Protei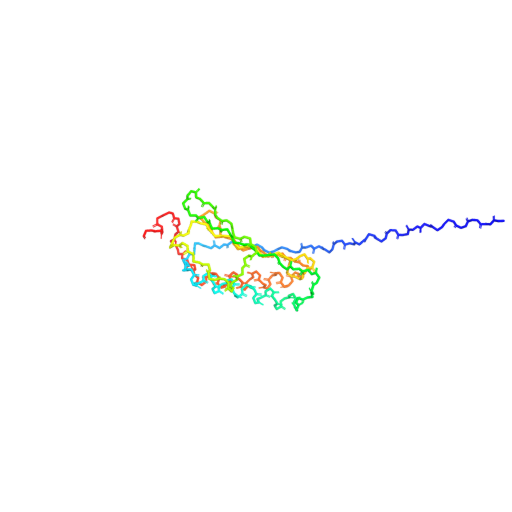n AF-A0A2V5Z6Z8-F1 (afdb_monomer)

Secondary structure (DSSP, 8-state):
---------------PPPEEEEEE---B---HHHHHHHHHHHHHHHHHHH-S--TT---EEEEEEEETTEEEEEET--TTS-----S--SEEEEEEE-SSSSS-EEEEEEESS-EEEEEEES-HHHHHHHHHHHHHHHHTTB-S--SGGGG-

Sequence (152 aa):
MSICLSLPTTSLTAKNAEFSANRTLPPLKLSAADLDTILRKTQTLVAAANGPANNEESARESVKLGVRRYEIEIPHFSLASSVAFPKELFKFSYTYYRPDRPISSVTIDLGDYSRRVSVTGEVEDQVKATSTLIEKDLLRFSTTIGGASFRR

Structure (mmCIF, N/CA/C/O backbone):
data_AF-A0A2V5Z6Z8-F1
#
_entry.id   AF-A0A2V5Z6Z8-F1
#
loop_
_atom_site.group_PDB
_atom_site.id
_atom_site.type_symbol
_atom_site.label_atom_id
_atom_site.label_alt_id
_atom_site.label_comp_id
_atom_site.label_asym_id
_atom_site.label_entity_id
_atom_site.label_seq_id
_atom_site.pdbx_PDB_ins_code
_atom_site.Cartn_x
_atom_site.Cartn_y
_atom_site.Cartn_z
_atom_site.occupancy
_atom_site.B_iso_or_equiv
_atom_site.auth_seq_id
_atom_site.auth_comp_id
_atom_site.auth_asym_id
_atom_site.auth_atom_id
_atom_site.pdbx_PDB_model_num
ATOM 1 N N . MET A 1 1 ? 52.593 -27.904 -31.563 1.00 38.50 1 MET A N 1
ATOM 2 C CA . MET A 1 1 ? 51.315 -27.960 -30.823 1.00 38.50 1 MET A CA 1
ATOM 3 C C . MET A 1 1 ? 51.170 -26.654 -30.060 1.00 38.50 1 MET A C 1
ATOM 5 O O . MET A 1 1 ? 52.031 -26.371 -29.243 1.00 38.50 1 MET A O 1
ATOM 9 N N . SER A 1 2 ? 50.176 -25.828 -30.395 1.00 45.59 2 SER A N 1
ATOM 10 C CA . SER A 1 2 ? 49.919 -24.534 -29.745 1.00 45.59 2 SER A CA 1
ATOM 11 C C . SER A 1 2 ? 48.602 -24.645 -28.984 1.00 45.59 2 SER A C 1
ATOM 13 O O . SER A 1 2 ? 47.593 -25.018 -29.579 1.00 45.59 2 SER A O 1
ATOM 15 N N . ILE A 1 3 ? 48.631 -24.411 -27.674 1.00 46.84 3 ILE A N 1
ATOM 16 C CA . ILE A 1 3 ? 47.461 -24.507 -26.798 1.00 46.84 3 ILE A CA 1
ATOM 17 C C . ILE A 1 3 ? 46.995 -23.076 -26.532 1.00 46.84 3 ILE A C 1
ATOM 19 O O . ILE A 1 3 ? 47.630 -22.342 -25.778 1.00 46.84 3 ILE A O 1
ATOM 23 N N . CYS A 1 4 ? 45.905 -22.663 -27.174 1.00 41.84 4 CYS A N 1
ATOM 24 C CA . CYS A 1 4 ? 45.241 -21.404 -26.860 1.00 41.84 4 CYS A CA 1
ATOM 25 C C . CYS A 1 4 ? 44.374 -21.605 -25.610 1.00 41.84 4 CYS A C 1
ATOM 27 O O . CYS A 1 4 ? 43.340 -22.266 -25.671 1.00 41.84 4 CYS A O 1
ATOM 29 N N . LEU A 1 5 ? 44.793 -21.035 -24.479 1.00 45.19 5 LEU A N 1
ATOM 30 C CA . LEU A 1 5 ? 43.937 -20.872 -23.305 1.00 45.19 5 LEU A CA 1
ATOM 31 C C . LEU A 1 5 ? 42.966 -19.714 -23.562 1.00 45.19 5 LEU A C 1
ATOM 33 O O . LEU A 1 5 ? 43.347 -18.548 -23.509 1.00 45.19 5 LEU A O 1
ATOM 37 N N . SER A 1 6 ? 41.707 -20.033 -23.848 1.00 50.88 6 SER A N 1
ATOM 38 C CA . SER A 1 6 ? 40.616 -19.059 -23.831 1.00 50.88 6 SER A CA 1
ATOM 39 C C . SER A 1 6 ? 40.178 -18.810 -22.386 1.00 50.88 6 SER A C 1
ATOM 41 O O . SER A 1 6 ? 39.690 -19.727 -21.723 1.00 50.88 6 SER A O 1
ATOM 43 N N . LEU A 1 7 ? 40.338 -17.576 -21.901 1.00 50.09 7 LEU A N 1
ATOM 44 C CA . LEU A 1 7 ? 39.720 -17.123 -20.655 1.00 50.09 7 LEU A CA 1
ATOM 45 C C . LEU A 1 7 ? 38.202 -16.987 -20.872 1.00 50.09 7 LEU A C 1
ATOM 47 O O . LEU A 1 7 ? 37.801 -16.277 -21.796 1.00 50.09 7 LEU A O 1
ATOM 51 N N . PRO A 1 8 ? 37.346 -17.598 -20.036 1.00 51.41 8 PRO A N 1
ATOM 52 C CA . PRO A 1 8 ? 35.931 -17.271 -20.038 1.00 51.41 8 PRO A CA 1
ATOM 53 C C . PRO A 1 8 ? 35.753 -15.875 -19.434 1.00 51.41 8 PRO A C 1
ATOM 55 O O . PRO A 1 8 ? 36.027 -15.649 -18.256 1.00 51.41 8 PRO A O 1
ATOM 58 N N . THR A 1 9 ? 35.288 -14.925 -20.241 1.00 52.84 9 THR A N 1
ATOM 59 C CA . THR A 1 9 ? 34.703 -13.678 -19.752 1.00 52.84 9 THR A CA 1
ATOM 60 C C . THR A 1 9 ? 33.433 -14.031 -18.987 1.00 52.84 9 THR A C 1
ATOM 62 O O . THR A 1 9 ? 32.381 -14.292 -19.567 1.00 52.84 9 THR A O 1
ATOM 65 N N . THR A 1 10 ? 33.526 -14.065 -17.661 1.00 52.34 10 THR A N 1
ATOM 66 C CA . THR A 1 10 ? 32.354 -14.063 -16.791 1.00 52.34 10 THR A CA 1
ATOM 67 C C . THR A 1 10 ? 31.644 -12.729 -16.988 1.00 52.34 10 THR A C 1
ATOM 69 O O . THR A 1 10 ? 32.071 -11.688 -16.493 1.00 52.34 10 THR A O 1
ATOM 72 N N . SER A 1 11 ? 30.569 -12.741 -17.772 1.00 46.19 11 SER A N 1
ATOM 73 C CA . SER A 1 11 ? 29.634 -11.625 -17.817 1.00 46.19 11 SER A CA 1
ATOM 74 C C . SER A 1 11 ? 29.017 -11.514 -16.422 1.00 46.19 11 SER A C 1
ATOM 76 O O . SER A 1 11 ? 28.188 -12.338 -16.039 1.00 46.19 11 SER A O 1
ATOM 78 N N . LEU A 1 12 ? 29.485 -10.556 -15.614 1.00 43.97 12 LEU A N 1
ATOM 79 C CA . LEU A 1 12 ? 28.730 -10.115 -14.448 1.00 43.97 12 LEU A CA 1
ATOM 80 C C . LEU A 1 12 ? 27.456 -9.476 -14.996 1.00 43.97 12 LEU A C 1
ATOM 82 O O . LEU A 1 12 ? 27.483 -8.338 -15.464 1.00 43.97 12 LEU A O 1
ATOM 86 N N . THR A 1 13 ? 26.347 -10.208 -14.958 1.00 44.66 13 THR A N 1
ATOM 87 C CA . THR A 1 13 ? 25.015 -9.630 -15.091 1.00 44.66 13 THR A CA 1
ATOM 88 C C . THR A 1 13 ? 24.890 -8.580 -13.994 1.00 44.66 13 THR A C 1
ATOM 90 O O . THR A 1 13 ? 24.782 -8.906 -12.811 1.00 44.66 13 THR A O 1
ATOM 93 N N . ALA A 1 14 ? 24.994 -7.307 -14.374 1.00 48.88 14 ALA A N 1
ATOM 94 C CA . ALA A 1 14 ? 24.687 -6.204 -13.486 1.00 48.88 14 ALA A CA 1
ATOM 95 C C . ALA A 1 14 ? 23.244 -6.410 -13.023 1.00 48.88 14 ALA A C 1
ATOM 97 O O . ALA A 1 14 ? 22.315 -6.339 -13.823 1.00 48.88 14 ALA A O 1
ATOM 98 N N . LYS A 1 15 ? 23.058 -6.740 -11.743 1.00 57.50 15 LYS A N 1
ATOM 99 C CA . LYS A 1 15 ? 21.736 -6.725 -11.128 1.00 57.50 15 LYS A CA 1
ATOM 100 C C . LYS A 1 15 ? 21.236 -5.288 -11.268 1.00 57.50 15 LYS A C 1
ATOM 102 O O . LYS A 1 15 ? 21.865 -4.388 -10.709 1.00 57.50 15 LYS A O 1
ATOM 107 N N . ASN A 1 16 ? 20.200 -5.069 -12.078 1.00 65.38 16 ASN A N 1
ATOM 108 C CA . ASN A 1 16 ? 19.629 -3.740 -12.280 1.00 65.38 16 ASN A CA 1
ATOM 109 C C . ASN A 1 16 ? 19.346 -3.115 -10.907 1.00 65.38 16 ASN A C 1
ATOM 111 O O . ASN A 1 16 ? 18.861 -3.793 -9.998 1.00 65.38 16 ASN A O 1
ATOM 115 N N . ALA A 1 17 ? 19.725 -1.849 -10.727 1.00 81.00 17 ALA A N 1
ATOM 116 C CA . ALA A 1 17 ? 19.491 -1.157 -9.468 1.00 81.00 17 ALA A CA 1
ATOM 117 C C . ALA A 1 17 ? 17.977 -1.072 -9.220 1.00 81.00 17 ALA A C 1
ATOM 119 O O . ALA A 1 17 ? 17.242 -0.540 -10.047 1.00 81.00 17 ALA A O 1
ATOM 120 N N . GLU A 1 18 ? 17.512 -1.614 -8.095 1.00 91.81 18 GLU A N 1
ATOM 121 C CA . GLU A 1 18 ? 16.108 -1.521 -7.703 1.00 91.81 18 GLU A CA 1
ATOM 122 C C . GLU A 1 18 ? 15.841 -0.132 -7.114 1.00 91.81 18 GLU A C 1
ATOM 124 O O . GLU A 1 18 ? 16.516 0.314 -6.181 1.00 91.81 18 GLU A O 1
ATOM 129 N N . PHE A 1 19 ? 14.847 0.562 -7.658 1.00 97.06 19 PHE A N 1
ATOM 130 C CA . PHE A 1 19 ? 14.395 1.850 -7.155 1.00 97.06 19 PHE A CA 1
ATOM 131 C C . PHE A 1 19 ? 13.370 1.650 -6.045 1.00 97.06 19 PHE A C 1
ATOM 133 O O . PHE A 1 19 ? 12.576 0.712 -6.076 1.00 97.06 19 PHE A O 1
ATOM 140 N N . SER A 1 20 ? 13.348 2.567 -5.077 1.00 97.19 20 SER A N 1
ATOM 141 C CA . SER A 1 20 ? 12.385 2.563 -3.976 1.00 97.19 20 SER A CA 1
ATOM 142 C C . SER A 1 20 ? 11.800 3.953 -3.758 1.00 97.19 20 SER A C 1
ATOM 144 O O . SER A 1 20 ? 12.526 4.947 -3.721 1.00 97.19 20 SER A O 1
ATOM 146 N N . ALA A 1 21 ? 10.485 4.020 -3.568 1.00 98.12 21 ALA A N 1
ATOM 147 C CA . ALA A 1 21 ? 9.779 5.220 -3.148 1.00 98.12 21 ALA A CA 1
ATOM 148 C C . ALA A 1 21 ? 8.956 4.935 -1.889 1.00 98.12 21 ALA A C 1
ATOM 150 O O . ALA A 1 21 ? 8.103 4.048 -1.875 1.00 98.12 21 ALA A O 1
ATOM 151 N N . ASN A 1 22 ? 9.196 5.730 -0.845 1.00 97.69 22 ASN A N 1
ATOM 152 C CA . ASN A 1 22 ? 8.501 5.649 0.435 1.00 97.69 22 ASN A CA 1
ATOM 153 C C . ASN A 1 22 ? 7.699 6.928 0.677 1.00 97.69 22 ASN A C 1
ATOM 155 O O . ASN A 1 22 ? 8.241 8.030 0.585 1.00 97.69 22 ASN A O 1
ATOM 159 N N . ARG A 1 23 ? 6.421 6.780 1.020 1.00 97.31 23 ARG A N 1
ATOM 160 C CA . ARG A 1 23 ? 5.497 7.880 1.317 1.00 97.31 23 ARG A CA 1
ATOM 161 C C . ARG A 1 23 ? 4.920 7.688 2.706 1.00 97.31 23 ARG A C 1
ATOM 163 O O . ARG A 1 23 ? 4.251 6.689 2.955 1.00 97.31 23 ARG A O 1
ATOM 170 N N . THR A 1 24 ? 5.192 8.621 3.609 1.00 96.44 24 THR A N 1
ATOM 171 C CA . THR A 1 24 ? 4.606 8.624 4.955 1.00 96.44 24 THR A CA 1
ATOM 172 C C . THR A 1 24 ? 3.290 9.382 4.923 1.00 96.44 24 THR A C 1
ATOM 174 O O . THR A 1 24 ? 3.212 10.466 4.353 1.00 96.44 24 THR A O 1
ATOM 177 N N . LEU A 1 25 ? 2.263 8.827 5.557 1.00 94.50 25 LEU A N 1
ATOM 178 C CA . LEU A 1 25 ? 0.904 9.344 5.493 1.00 94.50 25 LEU A CA 1
ATOM 179 C C . LEU A 1 25 ? 0.464 9.957 6.835 1.00 94.50 25 LEU A C 1
ATOM 181 O O . LEU A 1 25 ? 0.857 9.478 7.910 1.00 94.50 25 LEU A O 1
ATOM 185 N N . PRO A 1 26 ?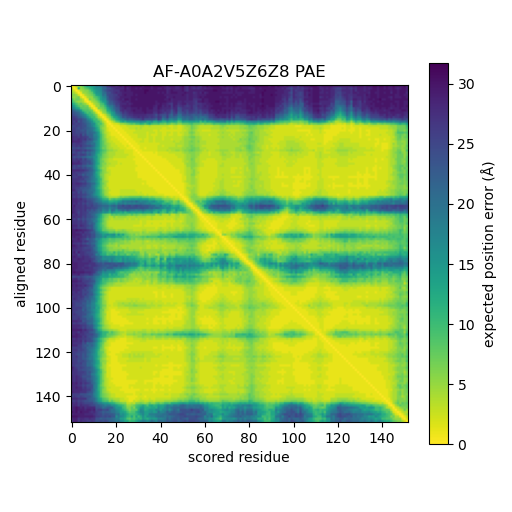 -0.403 10.986 6.800 1.00 92.25 26 PRO A N 1
ATOM 186 C CA . PRO A 1 26 ? -1.086 11.479 7.991 1.00 92.25 26 PRO A CA 1
ATOM 187 C C . PRO A 1 26 ? -2.025 10.402 8.570 1.00 92.25 26 PRO A C 1
ATOM 189 O O . PRO A 1 26 ? -2.208 9.340 7.969 1.00 92.25 26 PRO A O 1
ATOM 192 N N . PRO A 1 27 ? -2.626 10.629 9.751 1.00 89.69 27 PRO A N 1
ATOM 193 C CA . PRO A 1 27 ? -3.717 9.786 10.233 1.00 89.69 27 PRO A CA 1
ATOM 194 C C . PRO A 1 27 ? -4.824 9.643 9.177 1.00 89.69 27 PRO A C 1
ATOM 196 O O . PRO A 1 27 ? -5.151 10.612 8.491 1.00 89.69 27 PRO A O 1
ATOM 199 N N . LEU A 1 28 ? -5.382 8.437 9.041 1.00 89.25 28 LEU A N 1
ATOM 200 C CA . LEU A 1 28 ? -6.397 8.108 8.035 1.00 89.25 28 LEU A CA 1
ATOM 201 C C . LEU A 1 28 ? -7.671 7.569 8.698 1.00 89.25 28 LEU A C 1
ATOM 203 O O . LEU A 1 28 ? -7.592 6.846 9.693 1.00 89.25 28 LEU A O 1
ATOM 207 N N . LYS A 1 29 ? -8.833 7.860 8.103 1.00 87.88 29 LYS A N 1
ATOM 208 C CA . LYS A 1 29 ? -10.131 7.265 8.445 1.00 87.88 29 LYS A CA 1
ATOM 209 C C . LYS A 1 29 ? -10.665 6.477 7.256 1.00 87.88 29 LYS A C 1
ATOM 211 O O . LYS A 1 29 ? -11.155 7.065 6.300 1.00 87.88 29 LYS A O 1
ATOM 216 N N . LEU A 1 30 ? -10.579 5.155 7.332 1.00 87.44 30 LEU A N 1
ATOM 217 C CA . LEU A 1 30 ? -10.949 4.254 6.244 1.00 87.44 30 LEU A CA 1
ATOM 218 C C . LEU A 1 30 ? -11.981 3.244 6.735 1.00 87.44 30 LEU A C 1
ATOM 220 O O . LEU A 1 30 ? -11.814 2.658 7.805 1.00 87.44 30 LEU A O 1
ATOM 224 N N . SER A 1 31 ? -13.027 3.019 5.946 1.00 87.06 31 SER A N 1
ATOM 225 C CA . SER A 1 31 ? -13.869 1.834 6.088 1.00 87.06 31 SER A CA 1
ATOM 226 C C . SER A 1 31 ? -13.221 0.624 5.402 1.00 87.06 31 SER A C 1
ATOM 228 O O . SER A 1 31 ? -12.295 0.758 4.600 1.00 87.06 31 SER A O 1
ATOM 230 N N . ALA A 1 32 ? -13.742 -0.575 5.668 1.00 83.38 32 ALA A N 1
ATOM 231 C CA . ALA A 1 32 ? -13.315 -1.780 4.955 1.00 83.38 32 ALA A CA 1
ATOM 232 C C . ALA A 1 32 ? -13.564 -1.684 3.434 1.00 83.38 32 ALA A C 1
ATOM 234 O O . ALA A 1 32 ? -12.770 -2.194 2.649 1.00 83.38 32 ALA A O 1
ATOM 235 N N . ALA A 1 33 ? -14.633 -0.997 3.014 1.00 85.50 33 ALA A N 1
ATOM 236 C CA . ALA A 1 33 ? -14.948 -0.791 1.600 1.00 85.50 33 ALA A CA 1
ATOM 237 C C . ALA A 1 33 ? -13.975 0.191 0.923 1.00 85.50 33 ALA A C 1
ATOM 239 O O . ALA A 1 33 ? -13.577 -0.020 -0.225 1.00 85.50 33 ALA A O 1
ATOM 240 N N . ASP A 1 34 ? -13.550 1.235 1.643 1.00 89.19 34 ASP A N 1
ATOM 241 C CA . ASP A 1 34 ? -12.527 2.165 1.148 1.00 89.19 34 ASP A CA 1
ATOM 242 C C . ASP A 1 34 ? -11.203 1.433 0.935 1.00 89.19 34 ASP A C 1
ATOM 244 O O . ASP A 1 34 ? -10.546 1.605 -0.090 1.00 89.19 34 ASP A O 1
ATOM 248 N N . LEU A 1 35 ? -10.842 0.565 1.883 1.00 89.31 35 LEU A N 1
ATOM 249 C CA . LEU A 1 35 ? -9.644 -0.256 1.805 1.00 89.31 35 LEU A CA 1
ATOM 250 C C . LEU A 1 35 ? -9.693 -1.241 0.626 1.00 89.31 35 LEU A C 1
ATOM 252 O O . LEU A 1 35 ? -8.738 -1.291 -0.142 1.00 89.31 35 LEU A O 1
ATOM 256 N N . ASP A 1 36 ? -10.801 -1.965 0.430 1.00 87.56 36 ASP A N 1
ATOM 257 C CA . ASP A 1 36 ? -10.994 -2.835 -0.744 1.00 87.56 36 ASP A CA 1
ATOM 258 C C . ASP A 1 36 ? -10.836 -2.044 -2.053 1.00 87.56 36 ASP A C 1
ATOM 260 O O . ASP A 1 36 ? -10.117 -2.460 -2.963 1.00 87.56 36 ASP A O 1
ATOM 264 N N . THR A 1 37 ? -11.417 -0.844 -2.113 1.00 90.62 37 THR A N 1
ATOM 265 C CA . THR A 1 37 ? -11.286 0.052 -3.269 1.00 90.62 37 THR A CA 1
ATOM 266 C C . THR A 1 37 ? -9.831 0.455 -3.515 1.00 90.62 37 THR A C 1
ATOM 268 O O . THR A 1 37 ? -9.370 0.415 -4.658 1.00 90.62 37 THR A O 1
ATOM 271 N N . ILE A 1 38 ? -9.092 0.829 -2.465 1.00 93.69 38 ILE A N 1
ATOM 272 C CA . ILE A 1 38 ? -7.668 1.179 -2.560 1.00 93.69 38 ILE A CA 1
ATOM 273 C C . ILE A 1 38 ? -6.868 -0.011 -3.088 1.00 93.69 38 ILE A C 1
ATOM 275 O O . ILE A 1 38 ? -6.111 0.152 -4.041 1.00 93.69 38 ILE A O 1
ATOM 279 N N . LEU A 1 39 ? -7.075 -1.211 -2.541 1.00 92.94 39 LEU A N 1
ATOM 280 C CA . LEU A 1 39 ? -6.348 -2.409 -2.962 1.00 92.94 39 LEU A CA 1
ATOM 281 C C . LEU A 1 39 ? -6.629 -2.768 -4.428 1.00 92.94 39 LEU A C 1
ATOM 283 O O . LEU A 1 39 ? -5.689 -3.050 -5.170 1.00 92.94 39 LEU A O 1
ATOM 287 N N . ARG A 1 40 ? -7.886 -2.677 -4.891 1.00 91.75 40 ARG A N 1
ATOM 288 C CA . ARG A 1 40 ? -8.237 -2.932 -6.305 1.00 91.75 40 ARG A CA 1
ATOM 289 C C . ARG A 1 40 ? -7.542 -1.955 -7.243 1.00 91.75 40 ARG A C 1
ATOM 291 O O . ARG A 1 40 ? -7.040 -2.342 -8.301 1.00 91.75 40 ARG A O 1
ATOM 298 N N . LYS A 1 41 ? -7.492 -0.680 -6.857 1.00 94.56 41 LYS A N 1
ATOM 299 C CA . LYS A 1 41 ? -6.771 0.335 -7.625 1.00 94.56 41 LYS A CA 1
ATOM 300 C C . LYS A 1 41 ? -5.271 0.084 -7.613 1.00 94.56 41 LYS A C 1
ATOM 302 O O . LYS A 1 41 ? -4.657 0.158 -8.670 1.00 94.56 41 LYS A O 1
ATOM 307 N N . THR A 1 42 ? -4.689 -0.263 -6.466 1.00 95.31 42 THR A N 1
ATOM 308 C CA . THR A 1 42 ? -3.276 -0.640 -6.365 1.00 95.31 42 THR A CA 1
ATOM 309 C C . THR A 1 42 ? -2.952 -1.799 -7.304 1.00 95.31 42 THR A C 1
ATOM 311 O O . THR A 1 42 ? -2.026 -1.674 -8.099 1.00 95.31 42 THR A O 1
ATOM 314 N N . GLN A 1 43 ? -3.744 -2.874 -7.302 1.00 92.81 43 GLN A N 1
ATOM 315 C CA . GLN A 1 43 ? -3.570 -3.989 -8.241 1.00 92.81 43 GLN A CA 1
ATOM 316 C C . GLN A 1 43 ? -3.683 -3.543 -9.703 1.00 92.81 43 GLN A C 1
ATOM 318 O O . GLN A 1 43 ? -2.876 -3.951 -10.533 1.00 92.81 43 GLN A O 1
ATOM 323 N N . THR A 1 44 ? -4.636 -2.661 -10.020 1.00 93.31 44 THR A N 1
ATOM 324 C CA . THR A 1 44 ? -4.795 -2.105 -11.374 1.00 93.31 44 THR A CA 1
ATOM 325 C C . THR A 1 44 ? -3.561 -1.308 -11.807 1.00 93.31 44 THR A C 1
ATOM 327 O O . THR A 1 44 ? -3.093 -1.470 -12.931 1.00 93.31 44 THR A O 1
ATOM 330 N N . LEU A 1 45 ? -3.001 -0.478 -10.919 1.00 95.69 45 LEU A N 1
ATOM 331 C CA . LEU A 1 45 ? -1.783 0.295 -11.185 1.00 95.69 45 LEU A CA 1
ATOM 332 C C . LEU A 1 45 ? -0.579 -0.622 -11.414 1.00 95.69 45 LEU A C 1
ATOM 334 O O . LEU A 1 45 ? 0.158 -0.443 -12.380 1.00 95.69 45 LEU A O 1
ATOM 338 N N . VAL A 1 46 ? -0.415 -1.635 -10.560 1.00 94.56 46 VAL A N 1
ATOM 339 C CA . VAL A 1 46 ? 0.652 -2.635 -10.685 1.00 94.56 46 VAL A CA 1
ATOM 340 C C . VAL A 1 46 ? 0.520 -3.420 -11.992 1.00 94.56 46 VAL A C 1
ATOM 342 O O . VAL A 1 46 ? 1.510 -3.604 -12.694 1.00 94.56 46 VAL A O 1
ATOM 345 N N . ALA A 1 47 ? -0.689 -3.854 -12.353 1.00 92.44 47 ALA A N 1
ATOM 346 C CA . ALA A 1 47 ? -0.944 -4.574 -13.598 1.00 92.44 47 ALA A CA 1
ATOM 347 C C . ALA A 1 47 ? -0.661 -3.706 -14.834 1.00 92.44 47 ALA A C 1
ATOM 349 O O . ALA A 1 47 ? -0.061 -4.183 -15.794 1.00 92.44 47 ALA A O 1
ATOM 350 N N . ALA A 1 48 ? -1.038 -2.425 -14.800 1.00 94.06 48 ALA A N 1
ATOM 351 C CA . ALA A 1 48 ? -0.741 -1.486 -15.877 1.00 94.06 48 ALA A CA 1
ATOM 352 C C . ALA A 1 48 ? 0.771 -1.252 -16.047 1.00 94.06 48 ALA A C 1
ATOM 354 O O . ALA A 1 48 ? 1.251 -1.180 -17.175 1.00 94.06 48 ALA A O 1
ATOM 355 N N . ALA A 1 49 ? 1.519 -1.169 -14.943 1.00 94.31 49 ALA A N 1
ATOM 356 C CA . ALA A 1 49 ? 2.970 -0.988 -14.955 1.00 94.31 49 ALA A CA 1
ATOM 357 C C . ALA A 1 49 ? 3.724 -2.243 -15.431 1.00 94.31 49 ALA A C 1
ATOM 359 O O . ALA A 1 49 ? 4.651 -2.159 -16.235 1.00 94.31 49 ALA A O 1
ATOM 360 N N . ASN A 1 50 ? 3.302 -3.418 -14.960 1.00 92.69 50 ASN A N 1
ATOM 361 C CA . ASN A 1 50 ? 3.994 -4.682 -15.215 1.00 92.69 50 ASN A CA 1
ATOM 362 C C . ASN A 1 50 ? 3.564 -5.380 -16.512 1.00 92.69 50 ASN A C 1
ATOM 364 O O . ASN A 1 50 ? 4.243 -6.312 -16.949 1.00 92.69 50 ASN A O 1
ATOM 368 N N . GLY A 1 51 ? 2.448 -4.964 -17.114 1.00 86.69 51 GLY A N 1
ATOM 369 C CA . GLY A 1 51 ? 1.869 -5.628 -18.276 1.00 86.69 51 GLY A CA 1
ATOM 370 C C . GLY A 1 51 ? 1.263 -7.004 -17.949 1.00 86.69 51 GLY A C 1
ATOM 371 O O . GLY A 1 51 ? 1.120 -7.377 -16.779 1.00 86.69 51 GLY A O 1
ATOM 372 N N . PRO A 1 52 ? 0.863 -7.777 -18.977 1.00 78.00 52 PRO A N 1
ATOM 373 C CA . PRO A 1 52 ? 0.211 -9.068 -18.788 1.00 78.00 52 PRO A CA 1
ATOM 374 C C . PRO A 1 52 ? 1.112 -10.059 -18.042 1.00 78.00 52 PRO A C 1
ATOM 376 O O . PRO A 1 52 ? 2.326 -10.121 -18.247 1.00 78.00 52 PRO A O 1
ATOM 379 N N . ALA A 1 53 ? 0.506 -10.869 -17.176 1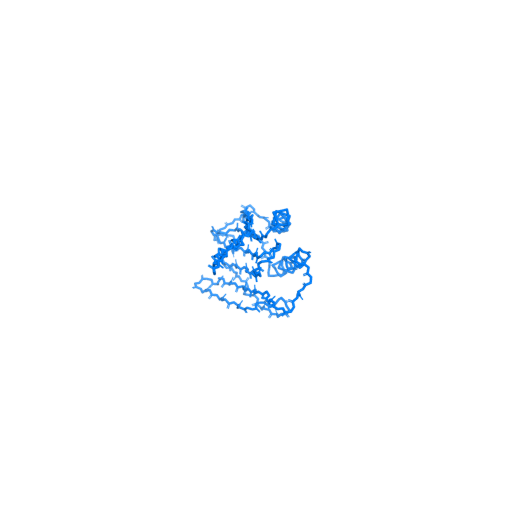.00 68.88 53 ALA A N 1
ATOM 380 C CA . ALA A 1 53 ? 1.219 -11.928 -16.482 1.00 68.88 53 ALA A CA 1
ATOM 381 C C . ALA A 1 53 ? 1.622 -13.026 -17.480 1.00 68.88 53 ALA A C 1
ATOM 383 O O . ALA A 1 53 ? 0.783 -13.752 -18.003 1.00 68.88 53 ALA A O 1
ATOM 384 N N . ASN A 1 54 ? 2.918 -13.147 -17.748 1.00 66.56 54 ASN A N 1
ATOM 385 C CA . ASN A 1 54 ? 3.512 -14.348 -18.316 1.00 66.56 54 ASN A CA 1
ATOM 386 C C . ASN A 1 54 ? 3.506 -15.475 -17.265 1.00 66.56 54 ASN A C 1
ATOM 388 O O . ASN A 1 54 ? 3.830 -15.243 -16.100 1.00 66.56 54 ASN A O 1
ATOM 392 N N . ASN A 1 55 ? 3.116 -16.680 -17.693 1.00 55.78 55 ASN A N 1
ATOM 393 C CA . ASN A 1 55 ? 2.738 -17.824 -16.845 1.00 55.78 55 ASN A CA 1
ATOM 394 C C . ASN A 1 55 ? 3.841 -18.375 -15.919 1.00 55.78 55 ASN A C 1
ATOM 396 O O . ASN A 1 55 ? 3.554 -19.248 -15.106 1.00 55.78 55 ASN A O 1
ATOM 400 N N . GLU A 1 56 ? 5.082 -17.901 -16.024 1.00 57.12 56 GLU A N 1
ATOM 401 C CA . GLU A 1 56 ? 6.222 -18.510 -15.326 1.00 57.12 56 GLU A CA 1
ATOM 402 C C . GLU A 1 56 ? 6.494 -17.923 -13.931 1.00 57.12 56 GLU A C 1
ATOM 404 O O . GLU A 1 56 ? 7.146 -18.566 -13.114 1.00 57.12 56 GLU A O 1
ATOM 409 N N . GLU A 1 57 ? 5.919 -16.761 -13.593 1.00 65.19 57 GLU A N 1
ATOM 410 C CA . GLU A 1 57 ? 6.108 -16.128 -12.279 1.00 65.19 57 GLU A CA 1
ATOM 411 C C . GLU A 1 57 ? 4.807 -15.566 -11.716 1.00 65.19 57 GLU A C 1
ATOM 413 O O . GLU A 1 57 ? 4.314 -14.508 -12.132 1.00 65.19 57 GLU A O 1
ATOM 418 N N . SER A 1 58 ? 4.278 -16.277 -10.721 1.00 73.38 58 SER A N 1
ATOM 419 C CA . SER A 1 58 ? 3.086 -15.872 -9.983 1.00 73.38 58 SER A CA 1
ATOM 420 C C . SER A 1 58 ? 3.420 -14.759 -8.991 1.00 73.38 58 SER A C 1
ATOM 422 O O . SER A 1 58 ? 4.304 -14.913 -8.146 1.00 73.38 58 SER A O 1
ATOM 424 N N . ALA A 1 59 ? 2.682 -13.652 -9.071 1.00 86.19 59 ALA A N 1
ATOM 425 C CA . ALA A 1 59 ? 2.697 -12.633 -8.031 1.00 86.19 59 ALA A CA 1
ATOM 426 C C . ALA A 1 59 ? 2.266 -13.237 -6.686 1.00 86.19 59 ALA A C 1
ATOM 428 O O . ALA A 1 59 ? 1.398 -14.111 -6.624 1.00 86.19 59 ALA A O 1
ATOM 429 N N . ARG A 1 60 ? 2.876 -12.761 -5.602 1.00 90.75 60 ARG A N 1
ATOM 430 C CA . ARG A 1 60 ? 2.501 -13.110 -4.234 1.00 90.75 60 ARG A CA 1
ATOM 431 C C . ARG A 1 60 ? 1.828 -11.911 -3.603 1.00 90.75 60 ARG A C 1
ATOM 433 O O . A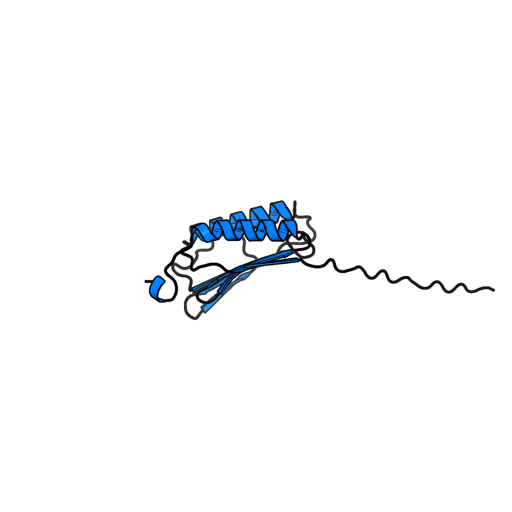RG A 1 60 ? 2.396 -10.825 -3.589 1.00 90.75 60 ARG A O 1
ATOM 440 N N . GLU A 1 61 ? 0.652 -12.139 -3.043 1.00 92.06 61 GLU A N 1
ATOM 441 C CA . GLU A 1 61 ? -0.056 -11.136 -2.262 1.00 92.06 61 GLU A CA 1
ATOM 442 C C . GLU A 1 61 ? -0.348 -11.677 -0.869 1.00 92.06 61 GLU A C 1
ATOM 444 O O . GLU A 1 61 ? -0.688 -12.852 -0.702 1.00 92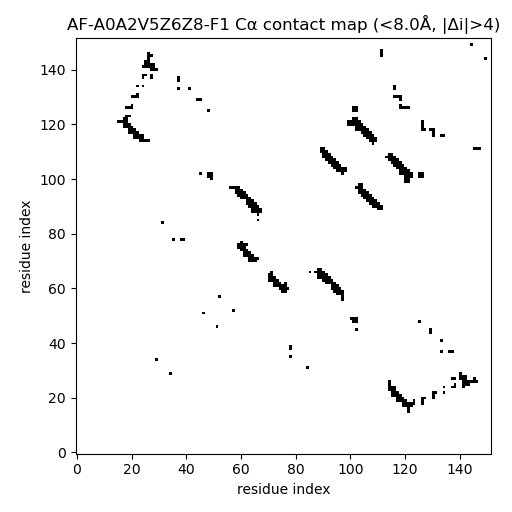.06 61 GLU A O 1
ATOM 449 N N . SER A 1 62 ? -0.212 -10.830 0.142 1.00 92.75 62 SER A N 1
ATOM 450 C CA . SER A 1 62 ? -0.643 -11.144 1.497 1.00 92.75 62 SER A CA 1
ATOM 451 C C . SER A 1 62 ? -1.211 -9.921 2.195 1.00 92.75 62 SER A C 1
ATOM 453 O O . SER A 1 62 ? -0.876 -8.773 1.891 1.00 92.75 62 SER A O 1
ATOM 455 N N . VAL A 1 63 ? -2.096 -10.187 3.150 1.00 91.69 63 VAL A N 1
ATOM 456 C CA . VAL A 1 63 ? -2.672 -9.170 4.025 1.00 91.69 63 VAL A CA 1
ATOM 457 C C . VAL A 1 63 ? -2.457 -9.577 5.474 1.00 91.69 63 VAL A C 1
ATOM 459 O O . VAL A 1 63 ? -2.738 -10.712 5.851 1.00 91.69 63 VAL A O 1
ATOM 462 N N . LYS A 1 64 ? -1.997 -8.641 6.304 1.00 92.44 64 LYS A N 1
ATOM 463 C CA . LYS A 1 64 ? -1.896 -8.792 7.757 1.00 92.44 64 LYS A CA 1
ATOM 464 C C . LYS A 1 64 ? -2.860 -7.847 8.453 1.00 92.44 64 LYS A C 1
ATOM 466 O O . LYS A 1 64 ? -2.871 -6.647 8.183 1.00 92.44 64 LYS A O 1
ATOM 471 N N . LEU A 1 65 ? -3.644 -8.389 9.376 1.00 90.00 65 LEU A N 1
ATOM 472 C CA . LEU A 1 65 ? -4.671 -7.689 10.137 1.00 90.00 65 LEU A CA 1
ATOM 473 C C . LEU A 1 65 ? -4.332 -7.744 11.622 1.00 90.00 65 LEU A C 1
ATOM 475 O O . LEU A 1 65 ? -4.274 -8.820 12.208 1.00 90.00 65 LEU A O 1
ATOM 479 N N . GLY A 1 66 ? -4.141 -6.588 12.247 1.00 88.25 66 GLY A N 1
ATOM 480 C CA . GLY A 1 66 ? -4.005 -6.470 13.694 1.00 88.25 66 GLY A CA 1
ATOM 481 C C . GLY A 1 66 ? -5.354 -6.188 14.341 1.00 88.25 66 GLY A C 1
ATOM 482 O O . GLY A 1 66 ? -5.937 -5.128 14.114 1.00 88.25 66 GLY A O 1
ATOM 483 N N . VAL A 1 67 ? -5.828 -7.100 15.187 1.00 84.81 67 VAL A N 1
ATOM 484 C CA . VAL A 1 67 ? -7.043 -6.948 15.998 1.00 84.81 67 VAL A CA 1
ATOM 485 C C . VAL A 1 67 ? -6.651 -7.039 17.469 1.00 84.81 67 VAL A C 1
ATOM 487 O O . VAL A 1 67 ? -6.392 -8.120 18.000 1.00 84.81 67 VAL A O 1
ATOM 490 N N . ARG A 1 68 ? -6.622 -5.898 18.163 1.00 81.56 68 ARG A N 1
ATOM 491 C CA . ARG A 1 68 ? -6.191 -5.795 19.567 1.00 81.56 68 ARG A CA 1
ATOM 492 C C . ARG A 1 68 ? -4.799 -6.408 19.793 1.00 81.56 68 ARG A C 1
ATOM 494 O O . ARG A 1 68 ? -3.806 -5.789 19.438 1.00 81.56 68 ARG A O 1
ATOM 501 N N . ARG A 1 69 ? -4.729 -7.593 20.415 1.00 80.62 69 ARG A N 1
ATOM 502 C CA . ARG A 1 69 ? -3.486 -8.316 20.748 1.00 80.62 69 ARG A CA 1
ATOM 503 C C . ARG A 1 69 ? -3.138 -9.420 19.744 1.00 80.62 69 ARG A C 1
ATOM 505 O O . ARG A 1 69 ? -2.141 -10.104 19.940 1.00 80.62 69 ARG A O 1
ATOM 512 N N . TYR A 1 70 ? -3.959 -9.612 18.717 1.00 85.56 70 TYR A N 1
ATOM 513 C CA . TYR A 1 70 ? -3.795 -10.671 17.728 1.00 85.56 70 TYR A CA 1
ATOM 514 C C . TYR A 1 70 ? -3.410 -10.080 16.375 1.00 85.56 70 TYR A C 1
ATOM 516 O O . TYR A 1 70 ? -3.916 -9.024 15.990 1.00 85.56 70 TYR A O 1
ATOM 524 N N . GLU A 1 71 ? -2.542 -10.780 15.650 1.00 88.75 71 GLU A N 1
ATOM 525 C CA . GLU A 1 71 ? -2.236 -10.513 14.246 1.00 88.75 71 GLU A CA 1
ATOM 526 C C . GLU A 1 71 ? -2.648 -11.741 13.428 1.00 88.75 71 GLU A C 1
ATOM 528 O O . GLU A 1 71 ? -2.363 -12.874 13.813 1.00 88.75 71 GLU A O 1
ATOM 533 N N . ILE A 1 72 ? -3.373 -11.511 12.338 1.00 88.25 72 ILE A N 1
ATOM 534 C CA . ILE A 1 72 ? -3.855 -12.544 11.422 1.00 88.25 72 ILE A CA 1
ATOM 535 C C . ILE A 1 72 ? -3.225 -12.265 10.065 1.00 88.25 72 ILE A C 1
ATOM 537 O O . ILE A 1 72 ? -3.391 -11.170 9.533 1.00 88.25 72 ILE A O 1
ATOM 541 N N . GLU A 1 73 ? -2.520 -13.241 9.504 1.00 90.25 73 GLU A N 1
ATOM 542 C CA . GLU A 1 73 ? -1.983 -13.174 8.145 1.00 90.25 73 GLU A CA 1
ATOM 543 C C . GLU A 1 73 ? -2.827 -14.035 7.203 1.00 90.25 73 GLU A C 1
ATOM 545 O O . GLU A 1 73 ? -3.130 -15.190 7.498 1.00 90.25 73 GLU A O 1
ATOM 550 N N . ILE A 1 74 ? -3.196 -13.458 6.064 1.00 87.81 74 ILE A N 1
ATOM 551 C CA . ILE A 1 74 ? -3.883 -14.123 4.962 1.00 87.81 74 ILE A CA 1
ATOM 552 C C . ILE A 1 74 ? -2.882 -14.181 3.801 1.00 87.81 74 ILE A C 1
ATOM 554 O O . ILE A 1 74 ? -2.708 -13.175 3.102 1.00 87.81 74 ILE A O 1
ATOM 558 N N . PRO A 1 75 ? -2.171 -15.307 3.615 1.00 86.12 75 PRO A N 1
ATOM 559 C CA . PRO A 1 75 ? -1.290 -15.492 2.471 1.00 86.12 75 PRO A CA 1
ATOM 560 C C . PRO A 1 75 ? -2.112 -15.735 1.203 1.00 86.12 75 PRO A C 1
ATOM 562 O O . PRO A 1 75 ? -3.264 -16.159 1.274 1.00 86.12 75 PRO A O 1
ATOM 565 N N . HIS A 1 76 ? -1.502 -15.505 0.039 1.00 82.69 76 HIS A N 1
ATOM 566 C CA . HIS A 1 76 ? -2.151 -15.665 -1.269 1.00 82.69 76 HIS A CA 1
ATOM 567 C C . HIS A 1 76 ? -3.475 -14.899 -1.360 1.00 82.69 76 HIS A C 1
ATOM 569 O O . HIS A 1 76 ? -4.475 -15.398 -1.879 1.00 82.69 76 HIS A O 1
ATOM 575 N N . PHE A 1 77 ? -3.475 -13.690 -0.800 1.00 79.31 77 PHE A N 1
ATOM 576 C CA . PHE A 1 77 ? -4.654 -12.851 -0.735 1.00 79.31 77 PHE A CA 1
ATOM 577 C C . PHE A 1 77 ? -5.190 -12.588 -2.144 1.00 79.31 77 PHE A C 1
ATOM 579 O O . PHE A 1 77 ? -4.448 -12.238 -3.057 1.00 79.31 77 PHE A O 1
ATOM 586 N N . SER A 1 78 ? -6.498 -12.757 -2.313 1.00 71.56 78 SER A N 1
ATOM 587 C CA . SER A 1 78 ? -7.195 -12.425 -3.548 1.00 71.56 78 SER A CA 1
ATOM 588 C C . SER A 1 78 ? -8.383 -11.539 -3.217 1.00 71.56 78 SER A C 1
ATOM 590 O O . SER A 1 78 ? -9.265 -11.949 -2.462 1.00 71.56 78 SER A O 1
ATOM 592 N N . LEU A 1 79 ? -8.464 -10.358 -3.832 1.00 66.31 79 LEU A N 1
ATOM 593 C CA . LEU A 1 79 ? -9.612 -9.449 -3.690 1.00 66.31 79 LEU A CA 1
ATOM 594 C C . LEU A 1 79 ? -10.926 -10.028 -4.245 1.00 66.31 79 LEU A C 1
ATOM 596 O O . LEU A 1 79 ? -11.992 -9.445 -4.041 1.00 66.31 79 LEU A O 1
ATOM 600 N N . ALA A 1 80 ? -10.873 -11.150 -4.971 1.00 57.53 80 ALA A N 1
ATOM 601 C CA . ALA A 1 80 ? -12.061 -11.897 -5.381 1.00 57.53 80 ALA A CA 1
ATOM 602 C C . ALA A 1 80 ? -12.654 -12.724 -4.227 1.00 57.53 80 ALA A C 1
ATOM 604 O O . ALA A 1 80 ? -13.838 -13.057 -4.250 1.00 57.53 80 ALA A O 1
ATOM 605 N N . SER A 1 81 ? -11.853 -13.041 -3.206 1.00 57.53 81 SER A N 1
ATOM 606 C CA . SER A 1 81 ? -12.337 -13.695 -1.996 1.00 57.53 81 SER A CA 1
ATOM 607 C C . SER A 1 81 ? -12.951 -12.652 -1.061 1.00 57.53 81 SER A C 1
ATOM 609 O O . SER A 1 81 ? -12.321 -11.657 -0.709 1.00 57.53 81 SER A O 1
ATOM 611 N N . SER A 1 82 ? -14.216 -12.855 -0.687 1.00 54.88 82 SER A N 1
ATOM 612 C CA . SER A 1 82 ? -14.903 -12.036 0.313 1.00 54.88 82 SER A CA 1
ATOM 613 C C . SER A 1 82 ? -14.233 -12.245 1.673 1.00 54.88 82 SER A C 1
ATOM 615 O O . SER A 1 82 ? -14.605 -13.127 2.444 1.00 54.88 82 SER A O 1
ATOM 617 N N . VAL A 1 83 ? -13.197 -11.461 1.962 1.00 62.62 83 VAL A N 1
ATOM 618 C CA . VAL A 1 83 ? -12.604 -11.424 3.297 1.00 62.62 83 VAL A CA 1
ATOM 619 C C . VAL A 1 83 ? -13.464 -10.503 4.149 1.00 62.62 83 VAL A C 1
ATOM 621 O O . VAL A 1 83 ? -13.496 -9.288 3.955 1.00 62.62 83 VAL A O 1
ATOM 624 N N . ALA A 1 84 ? -14.191 -11.090 5.098 1.00 69.19 84 ALA A N 1
ATOM 625 C CA . ALA A 1 84 ? -14.914 -10.331 6.105 1.00 69.19 84 ALA A CA 1
ATOM 626 C C . ALA A 1 84 ? -13.901 -9.642 7.031 1.00 69.19 84 ALA A C 1
ATOM 628 O O . ALA A 1 84 ? -13.377 -10.251 7.966 1.00 69.19 84 ALA A O 1
ATOM 629 N N . PHE A 1 85 ? -13.600 -8.370 6.758 1.00 71.06 85 PHE A N 1
ATOM 630 C CA . PHE A 1 85 ? -12.746 -7.585 7.639 1.00 71.06 85 PHE A CA 1
ATOM 631 C C . PHE A 1 85 ? -13.418 -7.422 9.015 1.00 71.06 85 PHE A C 1
ATOM 633 O O . PHE A 1 85 ? -14.622 -7.153 9.091 1.00 71.06 85 PHE A O 1
ATOM 640 N N . PRO A 1 86 ? -12.659 -7.559 10.116 1.00 73.12 86 PRO A N 1
ATOM 641 C CA . PRO A 1 86 ? -13.132 -7.206 11.448 1.00 73.12 86 PRO A CA 1
ATOM 642 C C . PRO A 1 86 ? -13.700 -5.781 11.481 1.00 73.12 86 PRO A C 1
ATOM 644 O O . PRO A 1 86 ? -13.211 -4.899 10.778 1.00 73.12 86 PRO A O 1
ATOM 647 N N . LYS A 1 87 ? -14.695 -5.536 12.347 1.00 74.62 87 LYS A N 1
ATOM 648 C CA . LYS A 1 87 ? -15.327 -4.208 12.498 1.00 74.62 87 LYS A CA 1
ATOM 649 C C . LYS A 1 87 ? -14.330 -3.091 12.820 1.00 74.62 87 LYS A C 1
ATOM 651 O O . LYS A 1 87 ? -14.580 -1.941 12.483 1.00 74.62 87 LYS A O 1
ATOM 656 N N . GLU A 1 88 ? -13.233 -3.430 13.489 1.00 78.62 88 GLU A N 1
ATOM 657 C CA . GLU A 1 88 ? -12.186 -2.497 13.881 1.00 78.62 88 GLU A CA 1
ATOM 658 C C . GLU A 1 88 ? -10.816 -3.157 13.695 1.00 78.62 88 GLU A C 1
ATOM 660 O O . GLU A 1 88 ? -10.593 -4.288 14.141 1.00 78.62 88 GLU A O 1
ATOM 665 N N . LEU A 1 89 ? -9.899 -2.437 13.047 1.00 82.88 89 LEU A N 1
ATOM 666 C CA . LEU A 1 89 ? -8.517 -2.851 12.830 1.00 82.88 89 LEU A CA 1
ATOM 667 C C . LEU A 1 89 ? -7.568 -1.861 13.497 1.00 82.88 89 LEU A C 1
ATOM 669 O O . LEU A 1 89 ? -7.707 -0.645 13.383 1.00 82.88 89 LEU A O 1
ATOM 673 N N . PHE A 1 90 ? -6.572 -2.413 14.177 1.00 83.75 90 PHE A N 1
ATOM 674 C CA . PHE A 1 90 ? -5.515 -1.657 14.837 1.00 83.75 90 PHE A CA 1
ATOM 675 C C . PHE A 1 90 ? -4.294 -1.490 13.935 1.00 83.75 90 PHE A C 1
ATOM 677 O O . PHE A 1 90 ? -3.534 -0.525 14.048 1.00 83.75 90 PHE A O 1
ATOM 684 N N . LYS A 1 91 ? -4.126 -2.457 13.036 1.00 89.56 91 LYS A N 1
ATOM 685 C CA . LYS A 1 91 ? -3.092 -2.502 12.020 1.00 89.56 91 LYS A CA 1
ATOM 686 C C . LYS A 1 91 ? -3.658 -3.197 10.791 1.00 89.56 91 LYS A C 1
ATOM 688 O O . LYS A 1 91 ? -4.408 -4.164 10.901 1.00 89.56 91 LYS A O 1
ATOM 693 N N . PHE A 1 92 ? -3.260 -2.716 9.637 1.00 92.00 92 PHE A N 1
ATOM 694 C CA . PHE A 1 92 ? -3.457 -3.331 8.348 1.00 92.00 92 PHE A CA 1
ATOM 695 C C . PHE A 1 92 ? -2.121 -3.259 7.612 1.00 92.00 92 PHE A C 1
ATOM 697 O O . PHE A 1 92 ? -1.454 -2.227 7.644 1.00 92.00 92 PHE A O 1
ATOM 704 N N . SER A 1 93 ? -1.717 -4.345 6.971 1.00 94.12 93 SER A N 1
ATOM 705 C CA . SER A 1 93 ? -0.584 -4.348 6.055 1.00 94.12 93 SER A CA 1
ATOM 706 C C . SER A 1 93 ? -0.957 -5.158 4.830 1.00 94.12 93 SER A C 1
ATOM 708 O O . SER A 1 93 ? -1.431 -6.283 4.960 1.00 94.12 93 SER A O 1
ATOM 710 N N . TYR A 1 94 ? -0.762 -4.585 3.653 1.00 94.88 94 TYR A N 1
ATOM 711 C CA . TYR A 1 94 ? -0.845 -5.292 2.382 1.00 94.88 94 TYR A CA 1
ATOM 712 C C . TYR A 1 94 ? 0.548 -5.395 1.791 1.00 94.88 94 TYR A C 1
ATOM 714 O O . TYR A 1 94 ? 1.281 -4.406 1.788 1.00 94.88 94 TYR A O 1
ATOM 722 N N . THR A 1 95 ? 0.888 -6.568 1.269 1.00 95.94 95 THR A N 1
ATOM 723 C CA . THR A 1 95 ? 2.122 -6.792 0.522 1.00 95.94 95 THR A CA 1
ATOM 724 C C . THR A 1 95 ? 1.795 -7.440 -0.811 1.00 95.94 95 THR A C 1
ATOM 726 O O . THR A 1 95 ? 1.175 -8.497 -0.846 1.00 95.94 95 THR A O 1
ATOM 729 N N . TYR A 1 96 ? 2.258 -6.823 -1.891 1.00 95.31 96 TYR A N 1
ATOM 730 C CA . TYR A 1 96 ? 2.395 -7.422 -3.213 1.00 95.31 96 TYR A CA 1
ATOM 731 C C . TYR A 1 96 ? 3.876 -7.623 -3.503 1.00 95.31 96 TYR A C 1
ATOM 733 O O . TYR A 1 96 ? 4.673 -6.731 -3.224 1.00 95.31 96 TYR A O 1
ATOM 741 N N . TYR A 1 97 ? 4.230 -8.753 -4.107 1.00 94.12 97 TYR A N 1
ATOM 742 C CA . TYR A 1 97 ? 5.588 -9.032 -4.546 1.00 94.12 97 TYR A CA 1
ATOM 743 C C . TYR A 1 97 ? 5.620 -9.842 -5.844 1.00 94.12 97 TYR A C 1
ATOM 745 O O . TYR A 1 97 ? 4.978 -10.890 -5.958 1.00 94.12 97 TYR A O 1
ATOM 753 N N . ARG A 1 98 ? 6.423 -9.383 -6.804 1.00 91.69 98 ARG A N 1
ATOM 754 C CA . ARG A 1 98 ? 6.769 -10.084 -8.042 1.00 91.69 98 ARG A CA 1
ATOM 755 C C . ARG A 1 98 ? 8.181 -9.659 -8.473 1.00 91.69 98 ARG A C 1
ATOM 757 O O . ARG A 1 98 ? 8.355 -8.495 -8.804 1.00 91.69 98 ARG A O 1
ATOM 764 N N . PRO A 1 99 ? 9.184 -10.546 -8.446 1.00 90.44 99 PRO A N 1
ATOM 765 C CA . PRO A 1 99 ? 10.568 -10.169 -8.739 1.00 90.44 99 PRO A CA 1
ATOM 766 C C . PRO A 1 99 ? 10.745 -9.691 -10.184 1.00 90.44 99 PRO A C 1
ATOM 768 O O . PRO A 1 99 ? 9.951 -10.054 -11.050 1.00 90.44 99 PRO A O 1
ATOM 771 N N . ASP A 1 100 ? 11.794 -8.898 -10.417 1.00 89.62 100 ASP A N 1
ATOM 772 C CA . ASP A 1 100 ? 12.285 -8.531 -11.755 1.00 89.62 100 ASP A CA 1
ATOM 773 C C . ASP A 1 100 ? 11.198 -7.898 -12.643 1.00 89.62 100 ASP A C 1
ATOM 775 O O . ASP A 1 100 ? 10.966 -8.266 -13.797 1.00 89.62 100 ASP A O 1
ATOM 779 N N . ARG A 1 101 ? 10.457 -6.954 -12.047 1.00 92.25 101 ARG A N 1
ATOM 780 C CA . ARG A 1 101 ? 9.395 -6.194 -12.708 1.00 92.25 101 ARG A CA 1
ATOM 781 C C . ARG A 1 101 ? 9.583 -4.693 -12.547 1.00 92.25 101 ARG A C 1
ATOM 783 O O . ARG A 1 101 ? 10.150 -4.246 -11.544 1.00 92.25 101 ARG A O 1
ATOM 790 N N . PRO A 1 102 ? 9.000 -3.899 -13.467 1.00 95.06 102 PRO A N 1
ATOM 791 C CA . PRO A 1 102 ? 8.951 -2.452 -13.310 1.00 95.06 102 PRO A CA 1
ATOM 792 C C . PRO A 1 102 ? 8.397 -2.008 -11.951 1.00 95.06 102 PRO A C 1
ATOM 794 O O . PRO A 1 102 ? 8.930 -1.068 -11.366 1.00 95.06 102 PRO A O 1
ATOM 797 N N . ILE A 1 103 ? 7.403 -2.735 -11.422 1.00 96.50 103 ILE A N 1
ATOM 798 C CA . ILE A 1 103 ? 6.970 -2.698 -10.021 1.00 96.50 103 ILE A CA 1
ATOM 799 C C . ILE A 1 103 ? 7.135 -4.090 -9.410 1.00 96.50 103 ILE A C 1
ATOM 801 O O . ILE A 1 103 ? 6.323 -4.992 -9.658 1.00 96.50 103 ILE A O 1
ATOM 805 N N . SER A 1 104 ? 8.177 -4.247 -8.596 1.00 95.50 104 SER A N 1
ATOM 806 C CA . SER A 1 104 ? 8.537 -5.507 -7.954 1.00 95.50 104 SER A CA 1
ATOM 807 C C . SER A 1 104 ? 7.830 -5.729 -6.618 1.00 95.50 104 SER A C 1
ATOM 809 O O . SER A 1 104 ? 7.491 -6.859 -6.275 1.00 95.50 104 SER A O 1
ATOM 811 N N . SER A 1 105 ? 7.573 -4.662 -5.860 1.00 97.12 105 SER A N 1
ATOM 812 C CA . SER A 1 105 ? 6.900 -4.744 -4.566 1.00 97.12 105 SER A CA 1
ATOM 813 C C . SER A 1 105 ? 6.030 -3.527 -4.310 1.00 97.12 105 SER A C 1
ATOM 815 O O . SER A 1 105 ? 6.374 -2.400 -4.676 1.00 97.12 105 SER A O 1
ATOM 817 N N . VAL A 1 106 ? 4.911 -3.756 -3.630 1.00 98.19 106 VAL A N 1
ATOM 818 C CA . VAL A 1 106 ? 4.104 -2.697 -3.027 1.00 98.19 106 VAL A CA 1
ATOM 819 C C . VAL A 1 106 ? 3.756 -3.112 -1.608 1.00 98.19 106 VAL A C 1
ATOM 821 O O . VAL A 1 106 ? 3.165 -4.168 -1.395 1.00 98.19 106 VAL A O 1
ATOM 824 N N . THR A 1 107 ? 4.064 -2.251 -0.646 1.00 98.00 107 THR A N 1
ATOM 825 C CA . THR A 1 107 ? 3.643 -2.400 0.746 1.00 98.00 107 THR A CA 1
ATOM 826 C C . THR A 1 107 ? 2.799 -1.205 1.158 1.00 98.00 107 THR A C 1
ATOM 828 O O . THR A 1 107 ? 3.217 -0.058 1.000 1.00 98.00 107 THR A O 1
ATOM 831 N N . ILE A 1 108 ? 1.613 -1.469 1.703 1.00 97.25 108 ILE A N 1
ATOM 832 C CA . ILE A 1 108 ? 0.759 -0.457 2.333 1.00 97.25 108 ILE A CA 1
ATOM 833 C C . ILE A 1 108 ? 0.631 -0.836 3.803 1.00 97.25 108 ILE A C 1
ATOM 835 O O . ILE A 1 108 ? -0.112 -1.753 4.135 1.00 97.25 108 ILE A O 1
ATOM 839 N N . ASP A 1 109 ? 1.345 -0.126 4.672 1.00 95.38 109 ASP A N 1
ATOM 840 C CA . ASP A 1 109 ? 1.331 -0.327 6.119 1.00 95.38 109 ASP A CA 1
ATOM 841 C C . ASP A 1 109 ? 0.511 0.773 6.788 1.00 95.38 109 ASP A C 1
ATOM 843 O O . ASP A 1 109 ? 0.909 1.938 6.783 1.00 95.38 109 ASP A O 1
ATOM 847 N N . LEU A 1 110 ? -0.612 0.409 7.404 1.00 92.69 110 LEU A N 1
ATOM 848 C CA . LEU A 1 110 ? -1.520 1.311 8.105 1.00 92.69 110 LEU A CA 1
ATOM 849 C C . LEU A 1 110 ? -1.723 0.831 9.542 1.00 92.69 110 LEU A C 1
ATOM 851 O O . LEU A 1 110 ? -2.465 -0.105 9.811 1.00 92.69 110 LEU A O 1
ATOM 855 N N . GLY A 1 111 ? -1.084 1.489 10.493 1.00 88.56 111 GLY A N 1
ATOM 856 C CA . GLY A 1 111 ? -1.265 1.254 11.919 1.00 88.56 111 G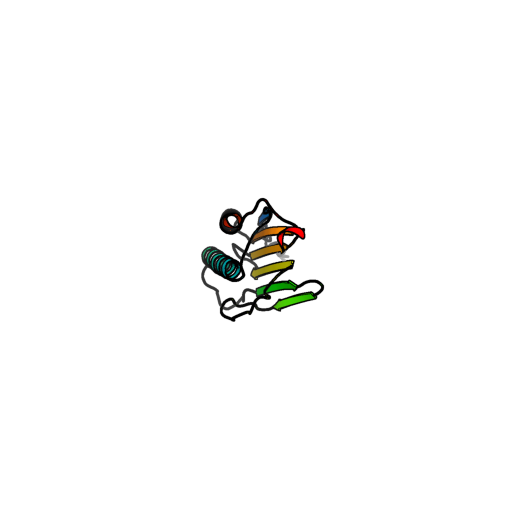LY A CA 1
ATOM 857 C C . GLY A 1 111 ? -1.122 2.543 12.718 1.00 88.56 111 GLY A C 1
ATOM 858 O O . GLY A 1 111 ? -0.882 3.623 12.176 1.00 88.56 111 GLY A O 1
ATOM 859 N N . ASP A 1 112 ? -1.241 2.434 14.039 1.00 77.88 112 ASP A N 1
ATOM 860 C CA . ASP A 1 112 ? -1.172 3.607 14.922 1.00 77.88 112 ASP A CA 1
ATOM 861 C C . ASP A 1 112 ? 0.140 4.375 14.802 1.00 77.88 112 ASP A C 1
ATOM 863 O O . ASP A 1 112 ? 0.136 5.606 14.753 1.00 77.88 112 ASP A O 1
ATOM 867 N N . TYR A 1 113 ? 1.245 3.634 14.728 1.00 77.19 113 TYR A N 1
ATOM 868 C CA . TYR A 1 113 ? 2.606 4.166 14.784 1.00 77.19 113 TYR A CA 1
ATOM 869 C C . TYR A 1 113 ? 3.328 4.148 13.433 1.00 77.19 113 TYR A C 1
ATOM 871 O O . TYR A 1 113 ? 4.430 4.673 13.324 1.00 77.19 113 TYR A O 1
ATOM 879 N N . SER A 1 114 ? 2.726 3.551 12.402 1.00 85.25 114 SER A N 1
ATOM 880 C CA . SER A 1 114 ? 3.297 3.483 11.055 1.00 85.25 114 SER A CA 1
ATOM 881 C C . SER A 1 114 ? 2.188 3.634 10.032 1.00 85.25 114 SER A C 1
ATOM 883 O O . SER A 1 114 ? 1.247 2.848 10.031 1.00 85.25 114 SER A O 1
ATOM 885 N N . ARG A 1 115 ? 2.289 4.648 9.174 1.00 92.81 115 ARG A N 1
ATOM 886 C CA . ARG A 1 115 ? 1.376 4.876 8.050 1.00 92.81 115 ARG A CA 1
ATOM 887 C C . ARG A 1 115 ? 2.234 5.186 6.843 1.00 92.81 115 ARG A C 1
ATOM 889 O O . ARG A 1 115 ? 2.747 6.298 6.729 1.00 92.81 115 ARG A O 1
ATOM 896 N N . ARG A 1 116 ? 2.483 4.180 6.012 1.00 96.81 116 ARG A N 1
ATOM 897 C CA . ARG A 1 116 ? 3.453 4.270 4.925 1.00 96.81 116 ARG A CA 1
ATOM 898 C C . ARG A 1 116 ? 3.014 3.462 3.717 1.00 96.81 116 ARG A C 1
ATOM 900 O O . ARG A 1 116 ? 2.499 2.357 3.853 1.00 96.81 116 ARG A O 1
ATOM 907 N N . VAL A 1 117 ? 3.294 4.011 2.545 1.00 97.81 117 VAL A N 1
ATOM 908 C CA . VAL A 1 117 ? 3.319 3.278 1.281 1.00 97.81 117 VAL A CA 1
ATOM 909 C C . VAL A 1 117 ? 4.767 3.149 0.844 1.00 97.81 117 VAL A C 1
ATOM 911 O O . VAL A 1 117 ? 5.503 4.135 0.840 1.00 97.81 117 VAL A O 1
ATOM 914 N N . SER A 1 118 ? 5.159 1.944 0.466 1.00 98.31 118 SER A N 1
ATOM 915 C CA . SER A 1 118 ? 6.471 1.637 -0.086 1.00 98.31 118 SER A CA 1
ATOM 916 C C . SER A 1 118 ? 6.273 0.950 -1.429 1.00 98.31 118 SER A C 1
ATOM 918 O O . SER A 1 118 ? 5.514 -0.009 -1.521 1.00 98.31 118 SER A O 1
ATOM 920 N N . VAL A 1 119 ? 6.929 1.449 -2.470 1.00 98.56 119 VAL A N 1
ATOM 921 C CA . VAL A 1 119 ? 6.917 0.846 -3.808 1.00 98.56 119 VAL A CA 1
ATOM 922 C C . VAL A 1 119 ? 8.354 0.622 -4.238 1.00 98.56 119 VAL A C 1
ATOM 924 O O . VAL A 1 119 ? 9.179 1.525 -4.081 1.00 98.56 119 VAL A O 1
ATOM 927 N N . THR A 1 120 ? 8.651 -0.556 -4.776 1.00 98.25 120 THR A N 1
ATOM 928 C CA . THR A 1 120 ? 9.957 -0.870 -5.362 1.00 98.25 120 THR A CA 1
ATOM 929 C C . THR A 1 120 ? 9.814 -1.457 -6.757 1.00 98.25 120 THR A C 1
ATOM 931 O O . THR A 1 120 ? 8.747 -1.963 -7.109 1.00 98.25 120 THR A O 1
ATOM 934 N N . GLY A 1 121 ? 10.877 -1.375 -7.554 1.00 97.00 121 GLY A N 1
ATOM 935 C CA . GLY A 1 121 ? 10.935 -1.979 -8.883 1.00 97.00 121 GLY A CA 1
ATOM 936 C C . GLY A 1 121 ? 12.086 -1.464 -9.739 1.00 97.00 121 GLY A C 1
ATOM 937 O O . GLY A 1 121 ? 12.886 -0.642 -9.297 1.00 97.00 121 GLY A O 1
ATOM 938 N N . GLU A 1 122 ? 12.177 -1.957 -10.971 1.00 95.44 122 GLU A N 1
ATOM 939 C CA . GLU A 1 122 ? 13.308 -1.681 -11.870 1.00 95.44 122 GLU A CA 1
ATOM 940 C C . GLU A 1 122 ? 13.214 -0.339 -12.613 1.00 95.44 122 GLU A C 1
ATOM 942 O O . GLU A 1 122 ? 14.216 0.141 -13.140 1.00 95.44 122 GLU A O 1
ATOM 947 N N . VAL A 1 123 ? 12.029 0.283 -12.672 1.00 95.25 123 VAL A N 1
ATOM 948 C CA . VAL A 1 123 ? 11.802 1.503 -13.464 1.00 95.25 123 VAL A CA 1
ATOM 949 C C . VAL A 1 123 ? 11.421 2.667 -12.552 1.00 95.25 123 VAL A C 1
ATOM 951 O O . VAL A 1 123 ? 10.288 2.755 -12.075 1.00 95.25 123 VAL A O 1
ATOM 954 N N . GLU A 1 124 ? 12.360 3.592 -12.337 1.00 96.19 124 GLU A N 1
ATOM 955 C CA . GLU A 1 124 ? 12.226 4.709 -11.390 1.00 96.19 124 GLU A CA 1
ATOM 956 C C . GLU A 1 124 ? 10.945 5.532 -11.589 1.00 96.19 124 GLU A C 1
ATOM 958 O O . GLU A 1 124 ? 10.210 5.781 -10.630 1.00 96.19 124 GLU A O 1
ATOM 963 N N . ASP A 1 125 ? 10.651 5.929 -12.829 1.00 97.00 125 ASP A N 1
ATOM 964 C CA . ASP A 1 125 ? 9.479 6.752 -13.138 1.00 97.00 125 ASP A CA 1
ATOM 965 C C . ASP A 1 125 ? 8.172 6.026 -12.813 1.00 97.00 125 ASP A C 1
ATOM 967 O O . ASP A 1 125 ? 7.237 6.634 -12.289 1.00 97.00 125 ASP A O 1
ATOM 971 N N . GLN A 1 126 ? 8.112 4.711 -13.040 1.00 96.94 126 GLN A N 1
ATOM 972 C CA . GLN A 1 126 ? 6.940 3.913 -12.690 1.00 96.94 126 GLN A CA 1
ATOM 973 C C . GLN A 1 126 ? 6.808 3.743 -11.176 1.00 96.94 126 GLN A C 1
ATOM 975 O O . GLN A 1 126 ? 5.701 3.861 -10.646 1.00 96.94 126 GLN A O 1
ATOM 980 N N . VAL A 1 127 ? 7.917 3.537 -10.460 1.00 98.19 127 VAL A N 1
ATOM 981 C CA . VAL A 1 127 ? 7.945 3.477 -8.989 1.00 98.19 127 VAL A CA 1
ATOM 982 C C . VAL A 1 127 ? 7.462 4.804 -8.385 1.00 98.19 127 VAL A C 1
ATOM 984 O O . VAL A 1 127 ? 6.593 4.828 -7.501 1.00 98.19 127 VAL A O 1
ATOM 987 N N . LYS A 1 128 ? 7.954 5.937 -8.897 1.00 98.12 128 LYS A N 1
ATOM 988 C CA . LYS A 1 128 ? 7.531 7.283 -8.479 1.00 98.12 128 LYS A CA 1
ATOM 989 C C . LYS A 1 128 ? 6.066 7.555 -8.813 1.00 98.12 128 LYS A C 1
ATOM 991 O O . LYS A 1 128 ? 5.336 8.034 -7.943 1.00 98.12 128 LYS A O 1
ATOM 996 N N . ALA A 1 129 ? 5.617 7.239 -10.026 1.00 98.00 129 ALA A N 1
ATOM 997 C CA . ALA A 1 129 ? 4.231 7.444 -10.437 1.00 98.00 129 ALA A CA 1
ATOM 998 C C . ALA A 1 129 ? 3.268 6.591 -9.598 1.00 98.00 129 ALA A C 1
ATOM 1000 O O . ALA A 1 129 ? 2.307 7.115 -9.038 1.00 98.00 129 ALA A O 1
ATOM 1001 N N . THR A 1 130 ? 3.571 5.302 -9.431 1.00 98.00 130 THR A N 1
ATOM 1002 C CA . THR A 1 130 ? 2.743 4.357 -8.668 1.00 98.00 130 THR A CA 1
ATOM 1003 C C . THR A 1 130 ? 2.644 4.764 -7.202 1.00 98.00 130 THR A C 1
ATOM 1005 O O . THR A 1 130 ? 1.538 4.886 -6.678 1.00 98.00 130 THR A O 1
ATOM 1008 N N . SER A 1 131 ? 3.772 5.057 -6.542 1.00 98.19 131 SER A N 1
ATOM 1009 C CA . SER A 1 131 ? 3.760 5.507 -5.140 1.00 98.19 131 SER A CA 1
ATOM 1010 C C . SER A 1 131 ? 2.961 6.799 -4.945 1.00 98.19 131 SER A C 1
ATOM 1012 O O . SER A 1 131 ? 2.199 6.901 -3.987 1.00 98.19 131 SER A O 1
ATOM 1014 N N . THR A 1 132 ? 3.078 7.753 -5.873 1.00 98.19 132 THR A N 1
ATOM 1015 C CA . THR A 1 132 ? 2.358 9.037 -5.823 1.00 98.19 132 THR A CA 1
ATOM 1016 C C . THR A 1 132 ? 0.853 8.857 -6.031 1.00 98.19 132 THR A C 1
ATOM 1018 O O . THR A 1 132 ? 0.053 9.503 -5.357 1.00 98.19 132 THR A O 1
ATOM 1021 N N . LEU A 1 133 ? 0.437 7.972 -6.943 1.00 98.12 133 LEU A N 1
ATOM 1022 C CA . LEU A 1 133 ? -0.981 7.695 -7.185 1.00 98.12 133 LEU A CA 1
ATOM 1023 C C . LEU A 1 133 ? -1.637 6.997 -5.988 1.00 98.12 133 LEU A C 1
ATOM 1025 O O . LEU A 1 133 ? -2.722 7.407 -5.575 1.00 98.12 133 LEU A O 1
ATOM 1029 N N . ILE A 1 134 ? -0.963 6.006 -5.393 1.00 97.94 134 ILE A N 1
ATOM 1030 C CA . ILE A 1 134 ? -1.453 5.320 -4.186 1.00 97.94 134 ILE A CA 1
ATOM 1031 C C . ILE A 1 134 ? -1.531 6.301 -3.007 1.00 97.94 134 ILE A C 1
ATOM 1033 O O . ILE A 1 134 ? -2.547 6.354 -2.316 1.00 97.94 134 ILE A O 1
ATOM 1037 N N . GLU A 1 135 ? -0.490 7.114 -2.795 1.00 97.94 135 GLU A N 1
ATOM 1038 C CA . GLU A 1 135 ? -0.486 8.168 -1.774 1.00 97.94 135 GLU A CA 1
ATOM 1039 C C . GLU A 1 135 ? -1.663 9.128 -1.964 1.00 97.94 135 GLU A C 1
ATOM 1041 O O . GLU A 1 135 ? -2.416 9.368 -1.022 1.00 97.94 135 GLU A O 1
ATOM 1046 N N . LYS A 1 136 ? -1.872 9.638 -3.182 1.00 97.50 136 LYS A N 1
ATOM 1047 C CA . LYS A 1 136 ? -2.968 10.563 -3.482 1.00 97.50 136 LYS A CA 1
ATOM 1048 C C . LYS A 1 136 ? -4.335 9.956 -3.175 1.00 97.50 136 LYS A C 1
ATOM 1050 O O . LYS A 1 136 ? -5.187 10.658 -2.636 1.00 97.50 136 LYS A O 1
ATOM 1055 N N . ASP A 1 137 ? -4.556 8.683 -3.500 1.00 95.62 137 ASP A N 1
ATOM 1056 C CA . ASP A 1 137 ? -5.812 8.004 -3.173 1.00 95.62 137 ASP A CA 1
ATOM 1057 C C . ASP A 1 137 ? -6.002 7.849 -1.656 1.00 95.62 137 ASP A C 1
ATOM 1059 O O . ASP A 1 137 ? -7.098 8.105 -1.159 1.00 95.62 137 ASP A O 1
ATOM 1063 N N . LEU A 1 138 ? -4.944 7.522 -0.908 1.00 95.81 138 LEU A N 1
ATOM 1064 C CA . LEU A 1 138 ? -4.989 7.409 0.556 1.00 95.81 138 LEU A CA 1
ATOM 1065 C C . LEU A 1 138 ? -5.180 8.763 1.254 1.00 95.81 138 LEU A C 1
ATOM 1067 O O . LEU A 1 138 ? -5.922 8.852 2.231 1.00 95.81 138 LEU A O 1
ATOM 1071 N N . LEU A 1 139 ? -4.571 9.835 0.742 1.00 95.62 139 LEU A N 1
ATOM 1072 C CA . LEU A 1 139 ? -4.686 11.184 1.308 1.00 95.62 139 LEU A CA 1
ATOM 1073 C C . LEU A 1 139 ? -6.118 11.730 1.285 1.00 95.62 139 LEU A C 1
ATOM 1075 O O . LEU A 1 139 ? -6.456 12.582 2.108 1.00 95.62 139 LEU A O 1
ATOM 1079 N N . ARG A 1 140 ? -6.991 11.210 0.415 1.00 94.75 140 ARG A N 1
ATOM 1080 C CA . ARG A 1 140 ? -8.429 11.544 0.405 1.00 94.75 140 ARG A CA 1
ATOM 1081 C C . ARG A 1 140 ? -9.145 11.161 1.697 1.00 94.75 140 ARG A C 1
ATOM 1083 O O . ARG A 1 140 ? -10.199 11.713 1.990 1.00 94.75 140 ARG A O 1
ATOM 1090 N N . PHE A 1 141 ? -8.568 10.233 2.449 1.00 92.44 141 PHE A N 1
ATOM 1091 C CA . PHE A 1 141 ? -9.088 9.734 3.716 1.00 92.44 141 PHE A CA 1
ATOM 1092 C C . PHE A 1 141 ? -8.305 10.275 4.913 1.00 92.44 141 PHE A C 1
ATOM 1094 O O . PHE A 1 141 ? -8.455 9.781 6.032 1.00 92.44 141 PHE A O 1
ATOM 1101 N N . SER A 1 142 ? -7.439 11.266 4.683 1.00 91.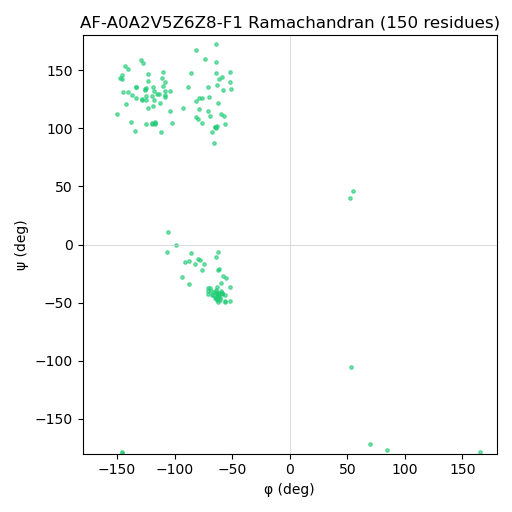56 142 SER A N 1
ATOM 1102 C CA . SER A 1 142 ? -6.669 11.897 5.746 1.00 91.56 142 SER A CA 1
ATOM 1103 C C . SER A 1 142 ? -7.571 12.612 6.747 1.00 91.56 142 SER A C 1
ATOM 1105 O O . SER A 1 142 ? -8.638 13.136 6.426 1.00 91.56 142 SER A O 1
ATOM 1107 N N . THR A 1 143 ? -7.134 12.619 7.998 1.00 86.12 143 THR A N 1
ATOM 1108 C CA . THR A 1 143 ? -7.811 13.300 9.093 1.00 86.12 143 THR A CA 1
ATOM 1109 C C . THR A 1 143 ? -6.788 13.958 10.010 1.00 86.12 143 THR A C 1
ATOM 1111 O O . THR A 1 143 ? -5.645 13.516 10.135 1.00 86.12 143 THR A O 1
ATOM 1114 N N . THR A 1 144 ? -7.202 15.045 10.655 1.00 79.69 144 THR A N 1
ATOM 1115 C CA . THR A 1 144 ? -6.399 15.765 11.648 1.00 79.69 144 THR A CA 1
ATOM 1116 C C . THR A 1 144 ? -6.389 15.066 13.009 1.00 79.69 144 THR A C 1
ATOM 1118 O O . THR A 1 144 ? -5.559 15.394 13.853 1.00 79.69 144 THR A O 1
ATOM 1121 N N . ILE A 1 145 ? -7.285 14.095 13.228 1.00 72.06 145 ILE A N 1
ATOM 1122 C CA . ILE A 1 145 ? -7.449 13.379 14.496 1.00 72.06 145 ILE A CA 1
ATOM 1123 C C . ILE A 1 145 ? -6.927 11.948 14.328 1.00 72.06 145 ILE A C 1
ATOM 1125 O O . ILE A 1 145 ? -7.336 11.230 13.424 1.00 72.06 145 ILE A O 1
ATOM 1129 N N . GLY A 1 146 ? -6.025 11.515 15.207 1.00 68.25 146 GLY A N 1
ATOM 1130 C CA . GLY A 1 146 ? -5.457 10.166 15.183 1.00 68.25 146 GLY A CA 1
ATOM 1131 C C . GLY A 1 146 ? -5.167 9.618 16.580 1.00 68.25 146 GLY A C 1
ATOM 1132 O O . GLY A 1 146 ? -5.399 10.283 17.588 1.00 68.25 146 GL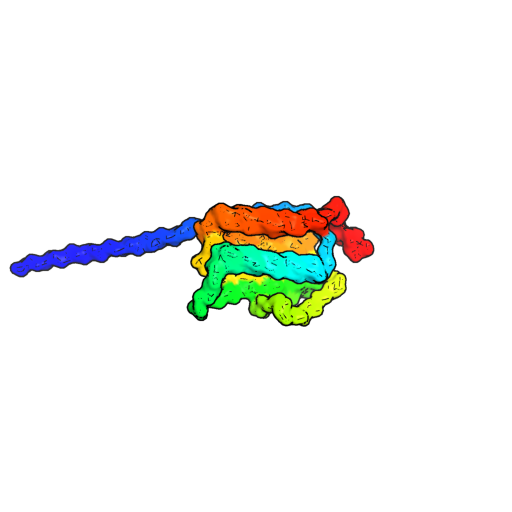Y A O 1
ATOM 1133 N N . GLY A 1 147 ? -4.634 8.397 16.638 1.00 62.59 147 GLY A N 1
ATOM 1134 C CA . GLY A 1 147 ? -4.275 7.718 17.887 1.00 62.59 147 GLY A CA 1
ATOM 1135 C C . GLY A 1 147 ? -5.439 6.975 18.550 1.00 62.59 147 GLY A C 1
ATOM 1136 O O . GLY A 1 147 ? -6.545 6.911 18.020 1.00 62.59 147 GLY A O 1
ATOM 1137 N N . ALA A 1 148 ? -5.195 6.397 19.731 1.00 58.50 148 ALA A N 1
ATOM 1138 C CA . ALA A 1 148 ? -6.164 5.537 20.422 1.00 58.50 148 ALA A CA 1
ATOM 1139 C C . ALA A 1 148 ? -7.513 6.225 20.720 1.00 58.50 148 ALA A C 1
ATOM 1141 O O . ALA A 1 148 ? -8.541 5.556 20.772 1.00 58.50 148 ALA A O 1
ATOM 1142 N N . SER A 1 149 ? -7.520 7.553 20.871 1.00 52.25 149 SER A N 1
ATOM 1143 C CA . SER A 1 149 ? -8.730 8.351 21.110 1.00 52.25 149 SER A CA 1
ATOM 1144 C C . SER A 1 149 ? -9.619 8.519 19.871 1.00 52.25 149 SER A C 1
ATOM 1146 O O . SER A 1 149 ? -10.781 8.868 20.020 1.00 52.25 149 SER A O 1
ATOM 1148 N N . PHE A 1 150 ? -9.104 8.255 18.664 1.00 56.25 150 PHE A N 1
ATOM 1149 C CA . PHE A 1 150 ? -9.846 8.349 17.399 1.00 56.25 150 PHE A CA 1
ATOM 1150 C C . PHE A 1 150 ? -10.740 7.129 17.117 1.00 56.25 150 PHE A C 1
ATOM 1152 O O . PHE A 1 150 ? -11.576 7.146 16.219 1.00 56.25 150 PHE A O 1
ATOM 1159 N N . ARG A 1 151 ? -10.548 6.051 17.880 1.00 59.25 151 ARG A N 1
ATOM 1160 C CA . ARG A 1 151 ? -11.238 4.768 17.703 1.00 59.25 151 ARG A CA 1
ATOM 1161 C C . ARG A 1 151 ? -12.600 4.678 18.393 1.00 59.25 151 ARG A C 1
ATOM 1163 O O . ARG A 1 151 ? -13.279 3.668 18.237 1.00 59.25 151 ARG A O 1
ATOM 1170 N N . ARG A 1 152 ? -12.958 5.684 19.196 1.00 49.78 152 ARG A N 1
ATOM 1171 C CA . ARG A 1 152 ? -14.216 5.732 19.952 1.00 49.78 152 ARG A CA 1
ATOM 1172 C C . ARG A 1 152 ? -15.292 6.501 19.207 1.00 49.78 152 ARG A C 1
ATOM 1174 O O . ARG A 1 152 ? -14.956 7.556 18.628 1.00 49.78 152 ARG A O 1
#

pLDDT: mean 82.84, std 16.59, range [38.5, 98.56]

Radius of gyration: 20.1 Å; Cα contacts (8 Å, |Δi|>4): 243; chains: 1; bounding box: 67×44×52 Å

Mean predicted aligned error: 9.0 Å

Nearest PDB structures (foldseek):
  6jum-assembly2_F  TM=2.944E-01  e=1.858E+00  Mycolicibacterium smegmatis MC2 155
  4fs2-assembly1_A  TM=2.278E-01  e=6.553E-01  Homo sapiens
  7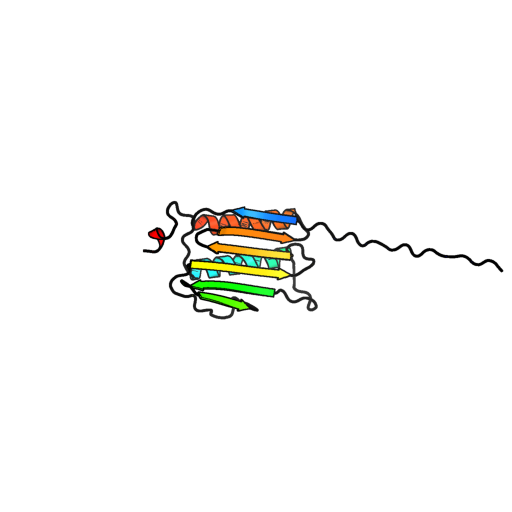yll-assembly1_A  TM=3.366E-01  e=5.582E+00  Caldanaerobacter subterraneus subsp. tengcongensis MB4
  6jun-assembly2_A  TM=2.978E-01  e=3.944E+00  Mycolicibacterium smegmatis MC2 155
  6juo-assembly2_F  TM=2.986E-01  e=5.268E+00  Mycolicibacterium smegmatis MC2 155

Solvent-accessible surface area (backbone atoms only — not comparable to full-atom values): 8972 Å² total; per-residue (Å²): 140,86,85,83,84,79,78,82,81,77,76,77,76,74,76,75,71,70,35,77,33,78,45,79,54,73,37,69,66,74,53,73,67,54,49,53,52,50,52,55,49,51,54,50,52,49,43,68,64,53,47,80,84,60,93,88,65,79,70,44,29,32,38,38,41,24,45,91,94,45,75,49,76,41,73,73,51,50,94,86,53,90,72,83,69,69,98,64,70,57,26,40,34,39,39,40,40,34,82,99,28,38,54,19,34,39,35,44,37,44,37,81,90,44,36,37,41,38,21,25,14,60,33,57,68,56,19,50,50,52,41,51,52,54,48,55,62,53,56,77,31,50,44,99,66,58,59,84,76,59,78,111

Foldseek 3Di:
DDDDDDDDPPPPPPPQDKDKDKDFAADFDDDPVLVLVLVVVLVVLQCVQFDDDDPPWDKWKKKWFADPPDIDIDTRDDSVDPDPDDRDTQKIWIWIATPAGQWGIWIAIDHQVGGMIMTMHNNHVSNVVSRVVSRVSRNVRHDPDGDPVVRD